Protein 7ROC (pdb70)

B-factor: mean 96.84, std 14.73, range [75.37, 143.16]

Organism: NCBI:txid1351702

Sequence (94 aa):
FGTNGFDIPTIAIALLIVGVIIGLSGLILSIFATATASAISNPSPGTLAYNLTHPLINGMVSFFSFFPTLYVLLGVTGIVLIAAGIISIIMEKF

Foldseek 3Di:
DADDPDDPVVLVVVVVVVVVVVVVVVVVVVVVVVVVVVVDDDDDDPDPVCVVPVVVVVVVVVVVVVVVVVVVVVVVVVVVVVVVRVVVCVVPVD

Radius of gyration: 21.99 Å; Cα contacts (8 Å, |Δi|>4): 16; chains: 1; bounding box: 57×35×46 Å

Solvent-accessible surface area: 7736 Å² total; per-residue (Å²): 190,48,44,145,73,36,42,80,70,75,50,59,100,43,109,125,81,75,42,74,100,64,42,98,33,33,103,106,91,65,110,135,43,98,56,52,76,91,81,102,83,143,72,40,133,57,67,134,40,77,99,113,52,61,86,121,72,75,36,102,98,48,119,91,73,126,61,74,75,100,102,94,106,100,51,73,72,30,122,98,121,68,45,53,8,89,95,45,46,91,141,103,114,203

Structure (mmCIF, N/CA/C/O backbone):
data_7ROC
#
_entry.id   7ROC
#
loop_
_atom_site.group_PDB
_atom_site.id
_atom_site.type_symbol
_atom_site.label_atom_id
_atom_site.label_alt_id
_atom_site.label_comp_id
_atom_site.label_asym_id
_atom_site.label_entity_id
_atom_site.label_seq_id
_atom_site.pdbx_PDB_ins_code
_atom_site.Cartn_x
_atom_site.Cartn_y
_atom_site.Cartn_z
_atom_site.occupancy
_atom_site.B_iso_or_equiv
_atom_site.auth_seq_id
_atom_site.auth_comp_id
_atom_site.auth_asym_id
_atom_site.auth_atom_id
_atom_site.pdbx_PDB_model_num
ATOM 1 N N . PHE A 1 62 ? -14.440 112.853 -2.160 1.00 116.85 3 PHE A N 1
ATOM 2 C CA . PHE A 1 62 ? -14.496 113.923 -3.149 1.00 116.85 3 PHE A CA 1
ATOM 3 C C . PHE A 1 62 ? -13.207 113.962 -3.965 1.00 116.85 3 PHE A C 1
ATOM 4 O O . PHE A 1 62 ? -12.331 114.795 -3.731 1.00 116.85 3 PHE A O 1
ATOM 12 N N . GLY A 1 63 ? -13.106 113.050 -4.922 1.00 128.60 4 GLY A N 1
ATOM 13 C CA . GLY A 1 63 ? -11.910 112.948 -5.734 1.00 128.60 4 GLY A CA 1
ATOM 14 C C . GLY A 1 63 ? -12.026 111.778 -6.682 1.00 128.60 4 GLY A C 1
ATOM 15 O O . GLY A 1 63 ? -13.104 111.203 -6.843 1.00 128.60 4 GLY A O 1
ATOM 16 N N . THR A 1 64 ? -10.907 111.422 -7.316 1.00 137.48 5 THR A N 1
ATOM 17 C CA . THR A 1 64 ? -10.903 110.324 -8.274 1.00 137.48 5 THR A CA 1
ATOM 18 C C . THR A 1 64 ? -10.069 109.130 -7.818 1.00 137.48 5 THR A C 1
ATOM 19 O O . THR A 1 64 ? -10.606 108.025 -7.705 1.00 137.48 5 THR A O 1
ATOM 23 N N . ASN A 1 65 ? -8.774 109.304 -7.544 1.00 143.16 6 ASN A N 1
ATOM 24 C CA . ASN A 1 65 ? -7.945 108.204 -7.059 1.00 143.16 6 ASN A CA 1
ATOM 25 C C . ASN A 1 65 ? -7.291 108.516 -5.721 1.00 143.16 6 ASN A C 1
ATOM 26 O O . ASN A 1 65 ? -7.466 107.757 -4.762 1.00 143.16 6 ASN A O 1
ATOM 31 N N . GLY A 1 66 ? -6.542 109.611 -5.627 1.00 129.48 7 GLY A N 1
ATOM 32 C CA . GLY A 1 66 ? -5.847 109.954 -4.403 1.00 129.48 7 GLY A CA 1
ATOM 33 C C . GLY A 1 66 ? -5.916 111.432 -4.087 1.00 129.48 7 GLY A C 1
ATOM 34 O O . GLY A 1 66 ? -5.433 111.876 -3.042 1.00 129.48 7 GLY A O 1
ATOM 35 N N . PHE A 1 67 ? -6.512 112.204 -4.990 1.00 116.50 8 PHE A N 1
ATOM 36 C CA . PHE A 1 67 ? -6.671 113.638 -4.799 1.00 116.50 8 PHE A CA 1
ATOM 37 C C . PHE A 1 67 ? -7.957 113.891 -4.022 1.00 116.50 8 PHE A C 1
ATOM 38 O O . PHE A 1 67 ? -9.056 113.685 -4.547 1.00 116.50 8 PHE A O 1
ATOM 46 N N . ASP A 1 68 ? -7.817 114.337 -2.776 1.00 115.18 9 ASP A N 1
ATOM 47 C CA . ASP A 1 68 ? -8.953 114.580 -1.893 1.00 115.18 9 ASP A CA 1
ATOM 48 C C . ASP A 1 68 ? -8.829 115.990 -1.333 1.00 115.18 9 ASP A C 1
ATOM 49 O O . ASP A 1 68 ? -7.872 116.293 -0.614 1.00 115.18 9 ASP A O 1
ATOM 54 N N . ILE A 1 69 ? -9.799 116.844 -1.666 1.00 105.31 10 ILE A N 1
ATOM 55 C CA . ILE A 1 69 ? -9.744 118.241 -1.228 1.00 105.31 10 ILE A CA 1
ATOM 56 C C . ILE A 1 69 ? -9.720 118.372 0.292 1.00 105.31 10 ILE A C 1
ATOM 57 O O . ILE A 1 69 ? -8.915 119.166 0.807 1.00 105.31 10 ILE A O 1
ATOM 62 N N . PRO A 1 70 ? -10.561 117.664 1.062 1.00 104.04 11 PRO A N 1
ATOM 63 C CA . PRO A 1 70 ? -10.398 117.724 2.526 1.00 104.04 11 PRO A CA 1
ATOM 64 C C . PRO A 1 70 ? -9.019 117.288 2.991 1.00 104.04 11 PRO A C 1
ATOM 65 O O . PRO A 1 70 ? -8.459 117.890 3.917 1.00 104.04 11 PRO A O 1
ATOM 69 N N . THR A 1 71 ? -8.449 116.259 2.359 1.00 106.75 12 THR A N 1
ATOM 70 C CA . THR A 1 71 ? -7.101 115.830 2.714 1.00 106.75 12 THR A CA 1
ATOM 71 C C . THR A 1 71 ? -6.080 116.918 2.406 1.00 106.75 12 THR A C 1
ATOM 72 O O . THR A 1 71 ? -5.148 117.141 3.187 1.00 106.75 12 THR A O 1
ATOM 76 N N . ILE A 1 72 ? -6.242 117.608 1.275 1.00 105.31 13 ILE A N 1
ATOM 77 C CA . ILE A 1 72 ? -5.339 118.704 0.935 1.00 105.31 13 ILE A CA 1
ATOM 78 C C . ILE A 1 72 ? -5.444 119.819 1.968 1.00 105.31 13 ILE A C 1
ATOM 79 O O . ILE A 1 72 ? -4.431 120.387 2.396 1.00 105.31 13 ILE A O 1
ATOM 84 N N . ALA A 1 73 ? -6.669 120.155 2.380 1.00 100.20 14 ALA A N 1
ATOM 85 C CA . ALA A 1 73 ? -6.848 121.200 3.383 1.00 100.20 14 ALA A CA 1
ATOM 86 C C . ALA A 1 73 ? -6.203 120.810 4.708 1.00 100.20 14 ALA A C 1
ATOM 87 O O . ALA A 1 73 ? -5.549 121.636 5.358 1.00 100.20 14 ALA A O 1
ATOM 89 N N . ILE A 1 74 ? -6.371 119.552 5.121 1.00 102.26 15 ILE A N 1
ATOM 90 C CA . ILE A 1 74 ? -5.746 119.086 6.357 1.00 102.26 15 ILE A CA 1
ATOM 91 C C . ILE A 1 74 ? -4.227 119.136 6.241 1.00 102.26 15 ILE A C 1
ATOM 92 O O . ILE A 1 74 ? -3.527 119.502 7.194 1.00 102.26 15 ILE A O 1
ATOM 97 N N . ALA A 1 75 ? -3.693 118.765 5.075 1.00 101.54 16 ALA A N 1
ATOM 98 C CA . ALA A 1 75 ? -2.249 118.809 4.869 1.00 101.54 16 ALA A CA 1
ATOM 99 C C . ALA A 1 75 ? -1.725 120.236 4.966 1.00 101.54 16 ALA A C 1
ATOM 100 O O . ALA A 1 75 ? -0.672 120.483 5.564 1.00 101.54 16 ALA A O 1
ATOM 102 N N . LEU A 1 76 ? -2.445 121.190 4.372 1.00 101.34 17 LEU A N 1
ATOM 103 C CA . LEU A 1 76 ? -2.051 122.591 4.492 1.00 101.34 17 LEU A CA 1
ATOM 104 C C . LEU A 1 76 ? -2.104 123.057 5.941 1.00 101.34 17 LEU A C 1
ATOM 105 O O . LEU A 1 76 ? -1.217 123.790 6.397 1.00 101.34 17 LEU A O 1
ATOM 110 N N . LEU A 1 77 ? -3.138 122.645 6.679 1.00 96.94 18 LEU A N 1
ATOM 111 C CA . LEU A 1 77 ? -3.214 122.963 8.104 1.00 96.94 18 LEU A CA 1
ATOM 112 C C . LEU A 1 77 ? -1.980 122.458 8.842 1.00 96.94 18 LEU A C 1
ATOM 113 O O . LEU A 1 77 ? -1.3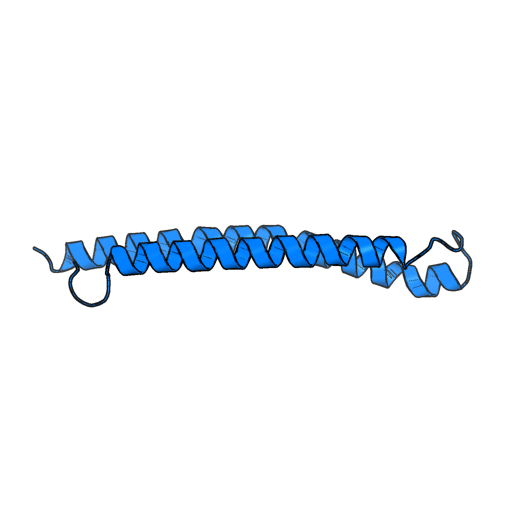54 123.194 9.618 1.00 96.94 18 LEU A O 1
ATOM 118 N N . ILE A 1 78 ? -1.625 121.192 8.613 1.00 94.90 19 ILE A N 1
ATOM 119 C CA . ILE A 1 78 ? -0.499 120.585 9.317 1.00 94.90 19 ILE A CA 1
ATOM 120 C C . ILE A 1 78 ? 0.801 121.292 8.956 1.00 94.90 19 ILE A C 1
ATOM 121 O O . ILE A 1 78 ? 1.630 121.581 9.827 1.00 94.90 19 ILE A O 1
ATOM 126 N N . VAL A 1 79 ? 1.001 121.582 7.669 1.00 96.38 20 VAL A N 1
ATOM 127 C CA . VAL A 1 79 ? 2.225 122.254 7.245 1.00 96.38 20 VAL A CA 1
ATOM 128 C C . VAL A 1 79 ? 2.323 123.635 7.879 1.00 96.38 20 VAL A C 1
ATOM 129 O O . VAL A 1 79 ? 3.382 124.027 8.392 1.00 96.38 20 VAL A O 1
ATOM 133 N N . GLY A 1 80 ? 1.221 124.389 7.870 1.00 93.01 21 GLY A N 1
ATOM 134 C CA . GLY A 1 80 ? 1.241 125.713 8.466 1.00 93.01 21 GLY A CA 1
ATOM 135 C C . GLY A 1 80 ? 1.545 125.684 9.951 1.00 93.01 21 GLY A C 1
ATOM 136 O O . GLY A 1 80 ? 2.361 126.470 10.442 1.00 93.01 21 GLY A O 1
ATOM 137 N N . VAL A 1 81 ? 0.908 124.769 10.686 1.00 93.70 22 VAL A N 1
ATOM 138 C CA . VAL A 1 81 ? 1.134 124.728 12.128 1.00 93.70 22 VAL A CA 1
ATOM 139 C C . VAL A 1 81 ? 2.556 124.267 12.437 1.00 93.70 22 VAL A C 1
ATOM 140 O O . VAL A 1 81 ? 3.190 124.770 13.373 1.00 93.70 22 VAL A O 1
ATOM 144 N N . ILE A 1 82 ? 3.092 123.326 11.652 1.00 91.83 23 ILE A N 1
ATOM 145 C CA . ILE A 1 82 ? 4.462 122.872 11.880 1.00 91.83 23 ILE A CA 1
ATOM 146 C C . ILE A 1 82 ? 5.451 124.001 11.626 1.00 91.83 23 ILE A C 1
ATOM 147 O O . ILE A 1 82 ? 6.406 124.191 12.390 1.00 91.83 23 ILE A O 1
ATOM 152 N N . ILE A 1 83 ? 5.245 124.767 10.552 1.00 92.00 24 ILE A N 1
ATOM 153 C CA . ILE A 1 83 ? 6.137 125.890 10.274 1.00 92.00 24 ILE A CA 1
ATOM 154 C C . ILE A 1 83 ? 6.028 126.944 11.369 1.00 92.00 24 ILE A C 1
ATOM 155 O O . ILE A 1 83 ? 7.029 127.558 11.763 1.00 92.00 24 ILE A O 1
ATOM 160 N N . GLY A 1 84 ? 4.815 127.174 11.878 1.00 93.31 25 GLY A N 1
ATOM 161 C CA . GLY A 1 84 ? 4.661 128.106 12.984 1.00 93.31 25 GLY A CA 1
ATOM 162 C C . GLY A 1 84 ? 5.428 127.671 14.218 1.00 93.31 25 GLY A C 1
ATOM 163 O O . GLY A 1 84 ? 6.130 128.471 14.845 1.00 93.31 25 GLY A O 1
ATOM 164 N N . LEU A 1 85 ? 5.313 126.388 14.578 1.00 99.64 26 LEU A N 1
ATOM 165 C CA . LEU A 1 85 ? 6.067 125.873 15.718 1.00 99.64 26 LEU A CA 1
ATOM 166 C C . LEU A 1 85 ? 7.568 125.997 15.489 1.00 99.64 26 LEU A C 1
ATOM 167 O O . LEU A 1 85 ? 8.311 126.361 16.408 1.00 99.64 26 LEU A O 1
ATOM 172 N N . SER A 1 86 ? 8.032 125.684 14.277 1.00 98.03 27 SER A N 1
ATOM 173 C CA . SER A 1 86 ? 9.459 125.777 13.985 1.00 98.03 27 SER A CA 1
ATOM 174 C C . SER A 1 86 ? 9.961 127.204 14.148 1.00 98.03 27 SER A C 1
ATOM 175 O O . SER A 1 86 ? 10.985 127.441 14.802 1.00 98.03 27 SER A O 1
ATOM 178 N N . GLY A 1 87 ? 9.251 128.167 13.558 1.00 96.39 28 GLY A N 1
ATOM 179 C CA . GLY A 1 87 ? 9.645 129.556 13.710 1.00 96.39 28 GLY A CA 1
ATOM 180 C C . GLY A 1 87 ? 9.653 129.995 15.160 1.00 96.39 28 GLY A C 1
ATOM 181 O O . GLY A 1 87 ? 10.596 130.645 15.616 1.00 96.39 28 GLY A O 1
ATOM 182 N N . LEU A 1 88 ? 8.614 129.620 15.911 1.00 97.65 29 LEU A N 1
ATOM 183 C CA . LEU A 1 88 ? 8.532 130.006 17.316 1.00 97.65 29 LEU A CA 1
ATOM 184 C C . LEU A 1 88 ? 9.707 129.451 18.112 1.00 97.65 29 LEU A C 1
ATOM 185 O O . LEU A 1 88 ? 10.363 130.180 18.866 1.00 97.65 29 LEU A O 1
ATOM 190 N N . ILE A 1 89 ? 9.998 128.159 17.944 1.00 92.86 30 ILE A N 1
ATOM 191 C CA . ILE A 1 89 ? 11.053 127.522 18.727 1.00 92.86 30 ILE A CA 1
ATOM 192 C C . ILE A 1 89 ? 12.415 128.103 18.368 1.00 92.86 30 ILE A C 1
ATOM 193 O O . ILE A 1 89 ? 13.224 128.415 19.251 1.00 92.86 30 ILE A O 1
ATOM 198 N N . LEU A 1 90 ? 12.693 128.255 17.069 1.00 92.98 31 LEU A N 1
ATOM 199 C CA . LEU A 1 90 ? 13.984 128.803 16.662 1.00 92.98 31 LEU A CA 1
ATOM 200 C C . LEU A 1 90 ? 14.156 130.236 17.148 1.00 92.98 31 LEU A C 1
ATOM 201 O O . LEU A 1 90 ? 15.235 130.612 17.621 1.00 92.98 31 LEU A O 1
ATOM 206 N N . SER A 1 91 ? 13.102 131.050 17.048 1.00 93.52 32 SER A N 1
ATOM 207 C CA . SER A 1 91 ? 13.189 132.432 17.502 1.00 93.52 32 SER A CA 1
ATOM 208 C C . SER A 1 91 ? 13.404 132.513 19.008 1.00 93.52 32 SER A C 1
ATOM 209 O O . SER A 1 91 ? 14.180 133.349 19.486 1.00 93.52 32 SER A O 1
ATOM 212 N N . ILE A 1 92 ? 12.720 131.660 19.775 1.00 96.23 33 ILE A N 1
ATOM 213 C CA . ILE A 1 92 ? 12.922 131.652 21.222 1.00 96.23 33 ILE A CA 1
ATOM 214 C C . ILE A 1 92 ? 14.348 131.240 21.562 1.00 96.23 33 ILE A C 1
ATOM 215 O O . ILE A 1 92 ? 15.002 131.856 22.413 1.00 96.23 33 ILE A O 1
ATOM 220 N N . PHE A 1 93 ? 14.856 130.198 20.900 1.00 98.91 34 PHE A N 1
ATOM 221 C CA . PHE A 1 93 ? 16.180 129.681 21.230 1.00 98.91 34 PHE A CA 1
ATOM 222 C C . PHE A 1 93 ? 17.280 130.663 20.835 1.00 98.91 34 PHE A C 1
ATOM 223 O O . PHE A 1 93 ? 18.2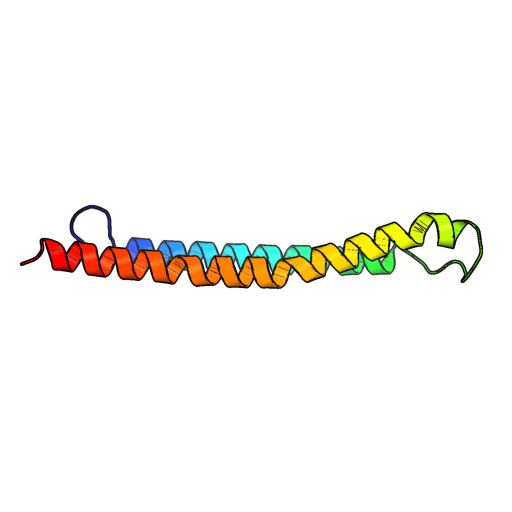89 130.785 21.544 1.00 98.91 34 PHE A O 1
ATOM 231 N N . ALA A 1 94 ? 17.095 131.382 19.724 1.00 101.43 35 ALA A N 1
ATOM 232 C CA . ALA A 1 94 ? 18.116 132.317 19.265 1.00 101.43 35 ALA A CA 1
ATOM 233 C C . ALA A 1 94 ? 18.341 133.447 20.259 1.00 101.43 35 ALA A C 1
ATOM 234 O O . ALA A 1 94 ? 19.465 133.944 20.382 1.00 101.43 35 ALA A O 1
ATOM 236 N N . THR A 1 95 ? 17.293 133.876 20.966 1.00 104.56 36 THR A N 1
ATOM 237 C CA . THR A 1 95 ? 17.471 134.894 21.997 1.00 104.56 36 THR A CA 1
ATOM 238 C C .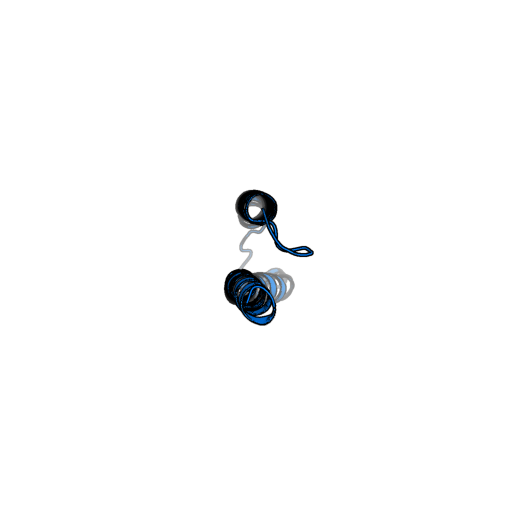 THR A 1 95 ? 18.370 134.388 23.119 1.00 104.56 36 THR A C 1
ATOM 239 O O . THR A 1 95 ? 19.233 135.123 23.615 1.00 104.56 36 THR A O 1
ATOM 243 N N . ALA A 1 96 ? 18.180 133.132 23.535 1.00 107.70 37 ALA A N 1
ATOM 244 C CA . ALA A 1 96 ? 19.056 132.548 24.545 1.00 107.70 37 ALA A CA 1
ATOM 245 C C . ALA A 1 96 ? 20.492 132.466 24.045 1.00 107.70 37 ALA A C 1
ATOM 246 O O . ALA A 1 96 ? 21.436 132.748 24.796 1.00 107.70 37 ALA A O 1
ATOM 248 N N . THR A 1 97 ? 20.679 132.083 22.777 1.00 109.94 38 THR A N 1
ATOM 249 C CA . THR A 1 97 ? 22.030 132.092 22.214 1.00 109.94 38 THR A CA 1
ATOM 250 C C . THR A 1 97 ? 22.639 133.487 22.264 1.00 109.94 38 THR A C 1
ATOM 251 O O . THR A 1 97 ? 23.780 133.658 22.705 1.00 109.94 38 THR A O 1
ATOM 255 N N . ALA A 1 98 ? 21.885 134.500 21.835 1.00 110.80 39 ALA A N 1
ATOM 256 C CA . ALA A 1 98 ? 22.413 135.860 21.822 1.00 110.80 39 ALA A CA 1
ATOM 257 C C . ALA A 1 98 ? 22.783 136.321 23.225 1.00 110.80 39 ALA A C 1
ATOM 258 O O . ALA A 1 98 ? 23.810 136.980 23.421 1.00 110.80 39 ALA A O 1
ATOM 260 N N . SER A 1 99 ? 21.952 135.988 24.215 1.00 113.76 40 SER A N 1
ATOM 261 C CA . SER A 1 99 ? 22.257 136.352 25.594 1.00 113.76 40 SER A CA 1
ATOM 262 C C . SER A 1 99 ? 23.513 135.647 26.096 1.00 113.76 40 SER A C 1
ATOM 263 O O . SER A 1 99 ? 24.332 136.254 26.796 1.00 113.76 40 SER A O 1
ATOM 266 N N . ALA A 1 100 ? 23.680 134.367 25.758 1.00 114.32 41 ALA A N 1
ATOM 267 C CA . ALA A 1 100 ? 24.775 133.584 26.326 1.00 114.32 41 ALA A CA 1
ATOM 268 C C . ALA A 1 100 ? 26.136 134.083 25.846 1.00 114.32 41 ALA A C 1
ATOM 269 O O . ALA A 1 100 ? 27.037 134.337 26.654 1.00 114.32 41 ALA A O 1
ATOM 271 N N . ILE A 1 101 ? 26.305 134.232 24.532 1.00 115.65 42 ILE A N 1
ATOM 272 C CA . ILE A 1 101 ? 27.591 134.658 23.990 1.00 115.65 42 ILE A CA 1
ATOM 273 C C . ILE A 1 101 ? 27.792 136.146 24.239 1.00 115.65 42 ILE A C 1
ATOM 274 O O . ILE A 1 101 ? 26.888 136.961 24.013 1.00 115.65 42 ILE A O 1
ATOM 279 N N . SER A 1 102 ? 28.983 136.504 24.709 1.00 123.39 43 SER A N 1
ATOM 280 C CA . SER A 1 102 ? 29.384 137.883 24.941 1.00 123.39 43 SER A CA 1
ATOM 281 C C . SER A 1 102 ? 30.378 138.317 23.868 1.00 123.39 43 SER A C 1
ATOM 282 O O . SER A 1 102 ? 30.734 137.553 22.966 1.00 123.39 43 SER A O 1
ATOM 285 N N . ASN A 1 103 ? 30.830 139.567 23.974 1.00 125.97 44 ASN A N 1
ATOM 286 C CA . ASN A 1 103 ? 31.803 140.143 23.049 1.00 125.97 44 ASN A CA 1
ATOM 287 C C . ASN A 1 103 ? 33.090 140.425 23.814 1.00 125.97 44 ASN A C 1
ATOM 288 O O . ASN A 1 103 ? 33.203 141.460 24.488 1.00 125.97 44 ASN A O 1
ATOM 293 N N . PRO A 1 104 ? 34.086 139.535 23.752 1.00 117.91 45 PRO A N 1
ATOM 294 C CA . PRO A 1 104 ? 35.287 139.710 24.581 1.00 117.91 45 PRO A CA 1
ATOM 295 C C . PRO A 1 104 ? 36.093 140.953 24.239 1.00 117.91 45 PRO A C 1
ATOM 296 O O . PRO A 1 104 ? 36.272 141.831 25.090 1.00 117.91 45 PRO A O 1
ATOM 300 N N . SER A 1 105 ? 36.558 141.046 22.992 1.00 114.12 46 SER A N 1
ATOM 301 C CA . SER A 1 105 ? 37.403 142.149 22.541 1.00 114.12 46 SER A CA 1
ATOM 302 C C . SER A 1 105 ? 37.688 142.014 21.049 1.00 114.12 46 SER A C 1
ATOM 303 O O . SER A 1 105 ? 37.668 140.898 20.514 1.00 114.12 46 SER A O 1
ATOM 306 N N . PRO A 1 106 ? 37.950 143.115 20.346 1.00 117.88 47 PRO A N 1
ATOM 307 C CA . PRO A 1 106 ? 38.317 143.033 18.911 1.00 117.88 47 PRO A CA 1
ATOM 308 C C . PRO A 1 106 ? 39.812 142.817 18.664 1.00 117.88 47 PRO A C 1
ATOM 309 O O . PRO A 1 106 ? 40.561 143.715 18.271 1.00 117.88 47 PRO A O 1
ATOM 313 N N . GLY A 1 107 ? 40.274 141.591 18.898 1.00 111.05 48 GLY A N 1
ATOM 314 C CA . GLY A 1 107 ? 41.658 141.266 18.604 1.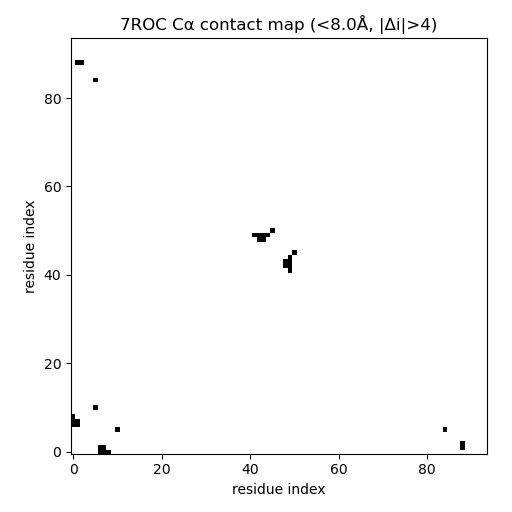00 111.05 48 GLY A CA 1
ATOM 315 C C . GLY A 1 107 ? 42.348 140.348 19.594 1.00 111.05 48 GLY A C 1
ATOM 316 O O . GLY A 1 107 ? 43.511 139.988 19.395 1.00 111.05 48 GLY A O 1
ATOM 317 N N . THR A 1 108 ? 41.653 139.958 20.658 1.00 103.87 49 THR A N 1
ATOM 318 C CA . THR A 1 108 ? 42.228 139.047 21.634 1.00 103.87 49 THR A CA 1
ATOM 319 C C . THR A 1 108 ? 42.021 137.600 21.190 1.00 103.87 49 THR A C 1
ATOM 320 O O . THR A 1 108 ? 41.480 137.320 20.117 1.00 103.87 49 THR A O 1
ATOM 324 N N . LEU A 1 109 ? 42.470 136.664 22.030 1.00 99.12 50 LEU A N 1
ATOM 325 C CA . LEU A 1 109 ? 42.413 135.252 21.666 1.00 99.12 50 LEU A CA 1
ATOM 326 C C . LEU A 1 109 ? 40.973 134.778 21.500 1.00 99.12 50 LEU A C 1
ATOM 327 O O . LEU A 1 109 ? 40.651 134.074 20.536 1.00 99.12 50 LEU A O 1
ATOM 332 N N . ALA A 1 110 ? 40.089 135.177 22.418 1.00 93.24 51 ALA A N 1
ATOM 333 C CA . ALA A 1 110 ? 38.715 134.684 22.393 1.00 93.24 51 ALA A CA 1
ATOM 334 C C . ALA A 1 110 ? 37.995 135.097 21.116 1.00 93.24 51 ALA A C 1
ATOM 335 O O . ALA A 1 110 ? 37.164 134.345 20.592 1.00 93.24 51 ALA A O 1
ATOM 337 N N . TYR A 1 111 ? 38.286 136.296 20.606 1.00 94.35 52 TYR A N 1
ATOM 338 C CA . TYR A 1 111 ? 37.669 136.731 19.358 1.00 94.35 52 TYR A CA 1
ATOM 339 C C . TYR A 1 111 ? 38.058 135.813 18.206 1.00 94.35 52 TYR A C 1
ATOM 340 O O . TYR A 1 111 ? 37.201 135.388 17.421 1.00 94.35 52 TYR A O 1
ATOM 349 N N . ASN A 1 112 ? 39.349 135.488 18.096 1.00 87.34 53 ASN A N 1
ATOM 350 C CA . ASN A 1 112 ? 39.798 134.559 17.065 1.00 87.34 53 ASN A CA 1
ATOM 351 C C . ASN A 1 112 ? 39.172 133.185 17.260 1.00 87.34 53 ASN A C 1
ATOM 352 O O . ASN A 1 112 ? 38.865 132.488 16.286 1.00 87.34 53 ASN A O 1
ATOM 357 N N . LEU A 1 113 ? 38.976 132.782 18.514 1.00 88.68 54 LEU A N 1
ATOM 358 C CA . LEU A 1 113 ? 38.386 131.486 18.818 1.00 88.68 54 LEU A CA 1
ATOM 359 C C . LEU A 1 113 ? 36.901 131.408 18.480 1.00 88.68 54 LEU A C 1
ATOM 360 O O . LEU A 1 113 ? 36.416 130.322 18.145 1.00 88.68 54 LEU A O 1
ATOM 365 N N . THR A 1 114 ? 36.171 132.524 18.553 1.00 88.03 55 THR A N 1
ATOM 366 C CA . THR A 1 114 ? 34.714 132.481 18.482 1.00 88.03 55 THR A CA 1
ATOM 367 C C . THR A 1 114 ? 34.099 133.084 17.225 1.00 88.03 55 THR A C 1
ATOM 368 O O . THR A 1 114 ? 32.983 132.700 16.870 1.00 88.03 55 THR A O 1
ATOM 372 N N . HIS A 1 115 ? 34.772 134.017 16.545 1.00 87.30 56 HIS A N 1
ATOM 373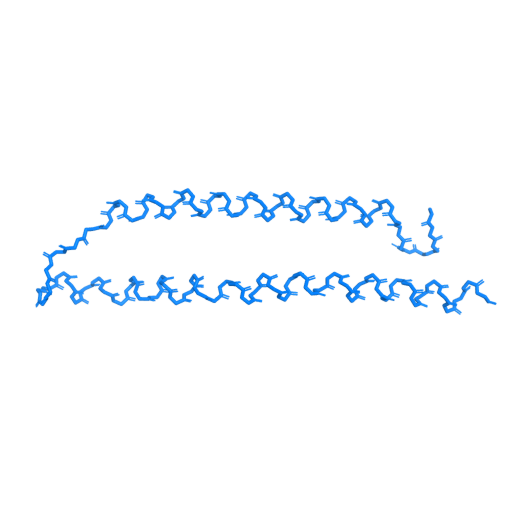 C CA . HIS A 1 115 ? 34.121 134.758 15.463 1.00 87.30 56 HIS A CA 1
ATOM 374 C C . HIS A 1 115 ? 33.619 133.881 14.315 1.00 87.30 56 HIS A C 1
ATOM 375 O O . HIS A 1 115 ? 32.466 134.071 13.882 1.00 87.30 56 HIS A O 1
ATOM 382 N N . PRO A 1 116 ? 34.400 132.942 13.765 1.00 81.47 57 PRO A N 1
ATOM 383 C CA . PRO A 1 116 ? 33.882 132.153 12.634 1.00 81.47 57 PRO A CA 1
ATOM 384 C C . PRO A 1 116 ? 32.638 131.349 12.967 1.00 81.47 57 PRO A C 1
ATOM 385 O O . PRO A 1 116 ? 31.815 131.099 12.077 1.00 81.47 57 PRO A O 1
ATOM 389 N N . LEU A 1 117 ? 32.473 130.935 14.224 1.00 85.95 58 LEU A N 1
ATOM 390 C CA . LEU A 1 117 ? 31.277 130.192 14.607 1.00 85.95 58 LEU A CA 1
ATOM 391 C C . LEU A 1 117 ? 30.023 131.039 14.421 1.00 85.95 58 LEU A C 1
ATOM 392 O O . LEU A 1 117 ? 29.034 130.589 13.827 1.00 85.95 58 LEU A O 1
ATOM 397 N N . ILE A 1 118 ? 30.050 132.282 14.910 1.00 88.97 59 ILE A N 1
ATOM 398 C CA . ILE A 1 118 ? 28.896 133.157 14.736 1.00 88.97 59 ILE A CA 1
ATOM 399 C C . ILE A 1 118 ? 28.733 133.540 13.269 1.00 88.97 59 ILE A C 1
ATOM 400 O O . ILE A 1 118 ? 27.606 133.760 12.800 1.00 88.97 59 ILE A O 1
ATOM 405 N N . ASN A 1 119 ? 29.836 133.609 12.514 1.00 87.01 60 ASN A N 1
ATOM 406 C CA . ASN A 1 119 ? 29.714 133.827 11.074 1.00 87.01 60 ASN A CA 1
ATOM 407 C C . ASN A 1 119 ? 28.937 132.694 10.409 1.00 87.01 60 ASN A C 1
ATOM 408 O O . ASN A 1 119 ? 28.071 132.935 9.556 1.00 87.01 60 ASN A O 1
ATOM 413 N N . GLY A 1 120 ? 29.234 131.450 10.790 1.00 85.67 61 GLY A N 1
ATOM 414 C CA . GLY A 1 120 ? 28.484 130.321 10.260 1.00 85.67 61 GLY A CA 1
ATOM 415 C C . GLY A 1 120 ? 27.029 130.331 10.693 1.00 85.67 61 GLY A C 1
ATOM 416 O O . GLY A 1 120 ? 26.135 129.984 9.913 1.00 85.67 61 GLY A O 1
ATOM 417 N N . MET A 1 121 ? 26.777 130.715 11.949 1.00 86.88 62 MET A N 1
ATOM 418 C CA . MET A 1 121 ? 25.405 130.916 12.411 1.00 86.88 62 MET A CA 1
ATOM 419 C C . MET A 1 121 ? 24.651 131.856 11.482 1.00 86.88 62 MET A C 1
ATOM 420 O O . MET A 1 121 ? 23.561 131.525 10.988 1.00 86.88 62 MET A O 1
ATOM 425 N N . VAL A 1 122 ? 25.234 133.029 11.225 1.00 78.00 63 VAL A N 1
ATOM 426 C CA . VAL A 1 122 ? 24.582 134.035 10.394 1.00 78.00 63 VAL A CA 1
ATOM 427 C C . VAL A 1 122 ? 24.356 133.499 8.988 1.00 78.00 63 VAL A C 1
ATOM 428 O O . VAL A 1 122 ? 23.274 133.665 8.412 1.00 78.00 63 VAL A O 1
ATOM 432 N N . SER A 1 123 ? 25.362 132.829 8.421 1.00 78.03 64 SER A N 1
ATOM 433 C CA . SER A 1 123 ? 25.230 132.324 7.057 1.00 78.03 64 SER A CA 1
ATOM 434 C C . SER A 1 123 ? 24.096 131.309 6.941 1.00 78.03 64 SER A C 1
ATOM 435 O O . SER A 1 123 ? 23.222 131.445 6.077 1.00 78.03 64 SER A O 1
ATOM 438 N N . PHE A 1 124 ? 24.077 130.300 7.815 1.00 76.11 65 PHE A N 1
ATOM 439 C CA . PHE A 1 124 ? 23.055 129.257 7.724 1.00 76.11 65 PHE A CA 1
ATOM 440 C C . PHE A 1 124 ? 21.659 129.838 7.942 1.00 76.11 65 PHE A C 1
ATOM 441 O O . PHE A 1 124 ? 20.696 129.493 7.225 1.00 76.11 65 PHE A O 1
ATOM 449 N N . PHE A 1 125 ? 21.531 130.739 8.920 1.00 82.01 66 PHE A N 1
ATOM 450 C CA . PHE A 1 125 ? 20.241 131.367 9.155 1.00 82.01 66 PHE A CA 1
ATOM 451 C C . PHE A 1 125 ? 19.833 132.247 7.981 1.00 82.01 66 PHE A C 1
ATOM 452 O O . PHE A 1 125 ? 18.637 132.457 7.756 1.00 82.01 66 PHE A O 1
ATOM 460 N N . SER A 1 126 ? 20.804 132.742 7.207 1.00 80.53 67 SER A N 1
ATOM 461 C CA . SER A 1 126 ? 20.480 133.444 5.969 1.00 80.53 67 SER A CA 1
ATOM 462 C C . SER A 1 126 ? 20.080 132.479 4.858 1.00 80.53 67 SER A C 1
ATOM 463 O O . SER A 1 126 ? 19.381 132.875 3.919 1.00 80.53 67 SER A O 1
ATOM 466 N N . PHE A 1 127 ? 20.552 131.230 4.913 1.00 82.04 68 PHE A N 1
ATOM 467 C CA . PHE A 1 127 ? 20.132 130.271 3.889 1.00 82.04 68 PHE A CA 1
ATOM 468 C C . PHE A 1 127 ? 18.709 129.761 4.102 1.00 82.04 68 PHE A C 1
ATOM 469 O O . PHE A 1 127 ? 18.067 129.351 3.130 1.00 82.04 68 PHE A O 1
ATOM 477 N N . PHE A 1 128 ? 18.202 129.743 5.341 1.00 79.10 69 PHE A N 1
ATOM 478 C CA . PHE A 1 128 ? 16.803 129.319 5.519 1.00 79.10 69 PHE A CA 1
ATOM 479 C C . PHE A 1 128 ? 15.768 129.991 4.611 1.00 79.10 69 PHE A C 1
ATOM 480 O O . PHE A 1 128 ? 14.908 129.270 4.075 1.00 79.10 69 PHE A O 1
ATOM 488 N N . PRO A 1 129 ? 15.753 131.320 4.416 1.00 76.36 70 PRO A N 1
ATOM 489 C CA . PRO A 1 129 ? 14.627 131.928 3.672 1.00 76.36 70 PRO A CA 1
ATOM 490 C C . PRO A 1 129 ? 14.352 131.323 2.302 1.00 76.36 70 PRO A C 1
ATOM 491 O O . PRO A 1 129 ? 13.182 131.102 1.957 1.00 76.36 70 PRO A O 1
ATOM 495 N N . THR A 1 130 ? 15.386 131.027 1.512 1.00 78.07 71 THR A N 1
ATOM 496 C CA . THR A 1 130 ? 15.132 130.410 0.214 1.00 78.07 71 THR A CA 1
ATOM 497 C C . THR A 1 130 ? 14.608 128.988 0.369 1.00 78.07 71 THR A C 1
ATOM 498 O O . THR A 1 130 ? 13.807 128.530 -0.456 1.00 78.07 71 THR A O 1
ATOM 502 N N . LEU A 1 131 ? 15.029 128.284 1.422 1.00 75.37 72 LEU A N 1
ATOM 503 C CA . LEU A 1 131 ? 14.472 126.966 1.699 1.00 75.37 72 LEU A CA 1
ATOM 504 C C . LEU A 1 131 ? 12.972 127.062 1.938 1.00 75.37 72 LEU A C 1
ATOM 505 O O . LEU A 1 131 ? 12.189 126.275 1.391 1.00 75.37 72 LEU A O 1
ATOM 510 N N . TYR A 1 132 ? 12.553 128.044 2.741 1.00 77.98 73 TYR A N 1
ATOM 511 C CA . TYR A 1 132 ? 11.126 128.235 2.988 1.00 77.98 73 TYR A CA 1
ATOM 512 C C . TYR A 1 132 ? 10.385 128.611 1.710 1.00 77.98 73 TYR A C 1
ATOM 513 O O . TYR A 1 132 ? 9.262 128.148 1.476 1.00 77.98 73 TYR A O 1
ATOM 522 N N . VAL A 1 133 ? 10.995 129.455 0.874 1.00 76.87 74 VAL A N 1
ATOM 523 C CA . VAL A 1 133 ? 10.339 129.863 -0.367 1.00 76.87 74 VAL A CA 1
ATOM 524 C C . VAL A 1 133 ? 10.112 128.660 -1.277 1.00 76.87 74 VAL A C 1
ATOM 525 O O . VAL A 1 133 ? 9.018 128.478 -1.827 1.00 76.87 74 VAL A O 1
ATOM 529 N N . LEU A 1 134 ? 11.134 127.817 -1.446 1.00 79.07 75 LEU A N 1
ATOM 530 C CA . LEU A 1 134 ? 10.969 126.619 -2.269 1.00 79.07 75 LEU A CA 1
ATOM 531 C C . LEU A 1 134 ? 9.950 125.661 -1.664 1.00 79.07 75 LEU A C 1
ATOM 532 O O . LEU A 1 134 ? 9.157 125.043 -2.390 1.00 79.07 75 LEU A O 1
ATOM 537 N N . LEU A 1 135 ? 9.953 125.521 -0.335 1.00 79.39 76 LEU A N 1
ATOM 538 C CA . LEU A 1 135 ? 8.973 124.656 0.311 1.00 79.39 76 LEU A CA 1
ATOM 539 C C . LEU A 1 135 ? 7.556 125.143 0.038 1.00 79.39 76 LEU A C 1
ATOM 540 O O . LEU A 1 135 ? 6.644 124.338 -0.184 1.00 79.39 76 LEU A O 1
ATOM 545 N N . GLY A 1 136 ? 7.352 126.462 0.054 1.00 81.20 77 GLY A N 1
ATOM 546 C CA . GLY A 1 136 ? 6.050 127.004 -0.299 1.00 81.20 77 GLY A CA 1
ATOM 547 C C . GLY A 1 136 ? 5.692 126.778 -1.755 1.00 81.20 77 GLY A C 1
ATOM 548 O O . GLY A 1 136 ? 4.543 126.465 -2.080 1.00 81.20 77 GLY A O 1
ATOM 549 N N . VAL A 1 137 ? 6.668 126.938 -2.652 1.00 83.47 78 VAL A N 1
ATOM 550 C CA . VAL A 1 137 ? 6.416 126.729 -4.077 1.00 83.47 78 VAL A CA 1
ATOM 551 C C . VAL A 1 137 ? 6.033 125.281 -4.357 1.00 83.47 78 VAL A C 1
ATOM 552 O O . VAL A 1 137 ? 5.292 124.998 -5.308 1.00 83.47 78 VAL A O 1
ATOM 556 N N . THR A 1 138 ? 6.512 124.346 -3.531 1.00 84.10 79 THR A N 1
ATOM 557 C CA . THR A 1 138 ? 6.278 122.926 -3.796 1.00 84.10 79 THR A CA 1
ATOM 558 C C . THR A 1 138 ? 4.789 122.590 -3.897 1.00 84.10 79 THR A C 1
ATOM 559 O O . THR A 1 138 ? 4.388 121.778 -4.739 1.00 84.10 79 THR A O 1
ATOM 563 N N . GLY A 1 139 ? 3.954 123.201 -3.051 1.00 82.58 80 GLY A N 1
ATOM 564 C CA . GLY A 1 139 ? 2.550 122.816 -2.992 1.00 82.58 80 GLY A CA 1
ATOM 565 C C . GLY A 1 139 ? 1.752 123.144 -4.241 1.00 82.58 80 GLY A C 1
ATOM 566 O O . GLY A 1 139 ? 0.819 122.411 -4.598 1.00 82.58 80 GLY A O 1
ATOM 567 N N . ILE A 1 140 ? 2.079 124.257 -4.902 1.00 78.29 81 ILE A N 1
ATOM 568 C CA . ILE A 1 140 ? 1.354 124.652 -6.107 1.00 78.29 81 ILE A CA 1
ATOM 569 C C . ILE A 1 140 ? 1.513 123.594 -7.189 1.00 78.29 81 ILE A C 1
ATOM 570 O O . ILE A 1 140 ? 0.573 123.304 -7.941 1.00 78.29 81 ILE A O 1
ATOM 575 N N . VAL A 1 141 ? 2.704 122.999 -7.283 1.00 82.25 82 VAL A N 1
ATOM 576 C CA . VAL A 1 141 ? 2.937 121.940 -8.260 1.00 82.25 82 VAL A CA 1
ATOM 577 C C . VAL A 1 141 ? 2.016 120.757 -7.993 1.00 82.25 82 VAL A C 1
ATOM 578 O O . VAL A 1 141 ? 1.409 120.204 -8.918 1.00 82.25 82 VAL A O 1
ATOM 582 N N . LEU A 1 142 ? 1.893 120.354 -6.726 1.00 87.80 83 LEU A N 1
ATOM 583 C CA . LEU A 1 142 ? 1.021 119.234 -6.385 1.00 87.80 83 LEU A CA 1
ATOM 584 C C . LEU A 1 142 ? -0.433 119.544 -6.713 1.00 87.80 83 LEU A C 1
ATOM 585 O O . LEU A 1 142 ? -1.152 118.693 -7.252 1.00 87.80 83 LEU A O 1
ATOM 590 N N . ILE A 1 143 ? -0.887 120.759 -6.394 1.00 85.76 84 ILE A N 1
ATOM 591 C CA . ILE A 1 143 ? -2.282 121.109 -6.661 1.00 85.76 84 ILE A CA 1
ATOM 592 C C . ILE A 1 143 ? -2.557 121.125 -8.162 1.00 85.76 84 ILE A C 1
ATOM 593 O O . ILE A 1 143 ? -3.586 120.611 -8.628 1.00 85.76 84 ILE A O 1
ATOM 598 N N . ALA A 1 144 ? -1.645 121.709 -8.944 1.00 87.55 85 ALA A N 1
ATOM 599 C CA . ALA A 1 144 ? -1.824 121.740 -10.391 1.00 87.55 85 ALA A CA 1
ATOM 600 C C . ALA A 1 144 ? -1.800 120.335 -10.980 1.00 87.55 85 ALA A C 1
ATOM 601 O O . ALA A 1 144 ? -2.568 120.024 -11.899 1.00 87.55 85 ALA A O 1
ATOM 603 N N . ALA A 1 145 ? -0.919 119.473 -10.465 1.00 90.61 86 ALA A N 1
ATOM 604 C CA . ALA A 1 145 ? -0.878 118.093 -10.929 1.00 90.61 86 ALA 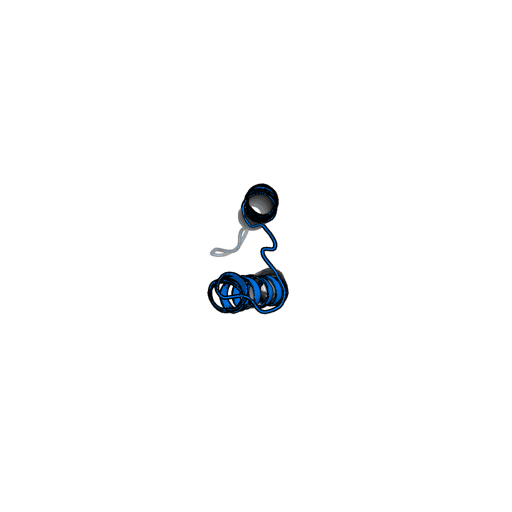A CA 1
ATOM 605 C C . ALA A 1 145 ? -2.182 117.373 -10.623 1.00 90.61 86 ALA A C 1
ATOM 606 O O . ALA A 1 145 ? -2.681 116.602 -11.449 1.00 90.61 86 ALA A O 1
ATOM 608 N N . GLY A 1 146 ? -2.747 117.608 -9.438 1.00 96.51 87 GLY A N 1
ATOM 609 C CA . GLY A 1 146 ? -4.038 117.022 -9.119 1.00 96.51 87 GLY A CA 1
ATOM 610 C C . GLY A 1 146 ? -5.138 117.497 -10.049 1.00 96.51 87 GLY A C 1
ATOM 611 O O . GLY A 1 146 ? -5.970 116.704 -10.501 1.00 96.51 87 GLY A O 1
ATOM 612 N N . ILE A 1 147 ? -5.153 118.797 -10.353 1.00 92.80 88 ILE A N 1
ATOM 613 C CA . ILE A 1 147 ? -6.161 119.337 -11.265 1.00 92.80 88 ILE A CA 1
ATOM 614 C C . ILE A 1 147 ? -6.027 118.698 -12.644 1.00 92.80 88 ILE A C 1
ATOM 615 O O . ILE A 1 147 ? -7.019 118.291 -13.264 1.00 92.80 88 ILE A O 1
ATOM 620 N N . ILE A 1 148 ? -4.792 118.596 -13.140 1.00 97.24 89 ILE A N 1
ATOM 621 C CA . ILE A 1 148 ? -4.563 118.016 -14.461 1.00 97.24 89 ILE A CA 1
ATOM 622 C C . ILE A 1 148 ? -4.955 116.543 -14.476 1.00 97.24 89 ILE A C 1
ATOM 623 O O . ILE A 1 148 ? -5.544 116.052 -15.447 1.00 97.24 89 ILE A O 1
ATOM 628 N N . SER A 1 149 ? -4.635 115.816 -13.403 1.00 100.39 90 SER A N 1
ATOM 629 C CA . SER A 1 149 ? -5.009 114.408 -13.322 1.00 100.39 90 SER A CA 1
ATOM 630 C C . SER A 1 149 ? -6.521 114.241 -13.314 1.00 100.39 90 SER A C 1
ATOM 631 O O . SER A 1 149 ? -7.052 113.310 -13.928 1.00 100.39 90 SER A O 1
ATOM 634 N N . ILE A 1 150 ? -7.234 115.126 -12.615 1.00 100.12 91 ILE A N 1
ATOM 635 C CA . ILE A 1 150 ? -8.694 115.086 -12.649 1.00 100.12 91 ILE A CA 1
ATOM 636 C C . ILE A 1 150 ? -9.192 115.316 -14.071 1.00 100.12 91 ILE A C 1
ATOM 637 O O . ILE A 1 150 ? -10.044 114.577 -14.581 1.00 100.12 91 ILE A O 1
ATOM 642 N N . ILE A 1 151 ? -8.640 116.330 -14.741 1.00 105.13 92 ILE A N 1
ATOM 643 C CA . ILE A 1 151 ? -9.108 116.687 -16.079 1.00 105.13 92 ILE A CA 1
ATOM 644 C C . ILE A 1 151 ? -8.852 115.549 -17.062 1.00 105.13 92 ILE A C 1
ATOM 645 O O . ILE A 1 151 ? -9.653 115.304 -17.973 1.00 105.13 92 ILE A O 1
ATOM 650 N N . MET A 1 152 ? -7.744 114.826 -16.883 1.00 113.32 93 MET A N 1
ATOM 651 C CA . MET A 1 152 ? -7.313 113.857 -17.888 1.00 113.32 93 MET A CA 1
ATOM 652 C C . MET A 1 152 ? -8.350 112.757 -18.104 1.00 113.32 93 MET A C 1
ATOM 653 O O . MET A 1 152 ? -8.673 112.417 -19.247 1.00 113.32 93 MET A O 1
ATOM 658 N N . GLU A 1 153 ? -8.886 112.186 -17.023 1.00 115.91 94 GLU A N 1
ATOM 659 C CA . GLU A 1 153 ? -9.814 111.066 -17.153 1.00 115.91 94 GLU A CA 1
ATOM 660 C C . GLU A 1 153 ? -11.184 111.315 -16.531 1.00 115.91 94 GLU A C 1
ATOM 661 O O . GLU A 1 153 ? -11.971 110.367 -16.416 1.00 115.91 94 GLU A O 1
ATOM 667 N N . LYS A 1 154 ? -11.506 112.546 -16.129 1.00 110.89 95 LYS A N 1
ATOM 668 C CA . LYS A 1 154 ? -12.898 112.830 -15.788 1.00 110.89 95 LYS A CA 1
ATOM 669 C C . LYS A 1 154 ? -13.769 112.907 -17.037 1.00 110.89 95 LYS A C 1
ATOM 670 O O . LYS A 1 154 ? -14.966 112.602 -16.983 1.00 110.89 95 LYS A O 1
ATOM 676 N N . PHE A 1 155 ? -13.191 113.307 -18.165 1.00 99.88 96 PHE A N 1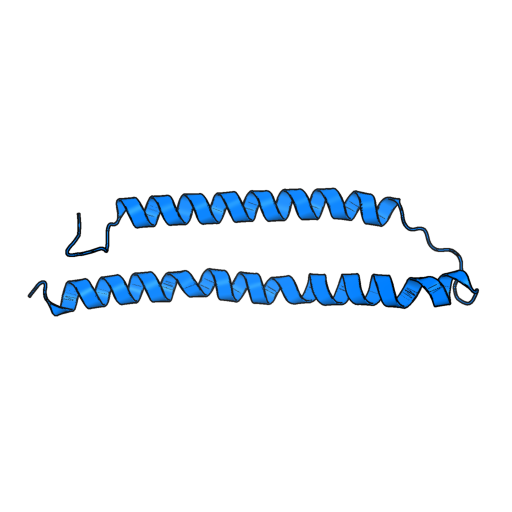
ATOM 677 C CA . PHE A 1 155 ? -13.928 113.352 -19.423 1.00 99.88 96 PHE A CA 1
ATOM 678 C C . PHE A 1 155 ? -13.646 112.110 -20.262 1.00 99.88 96 PHE A C 1
ATOM 679 O O . PHE A 1 155 ? -14.376 111.807 -21.206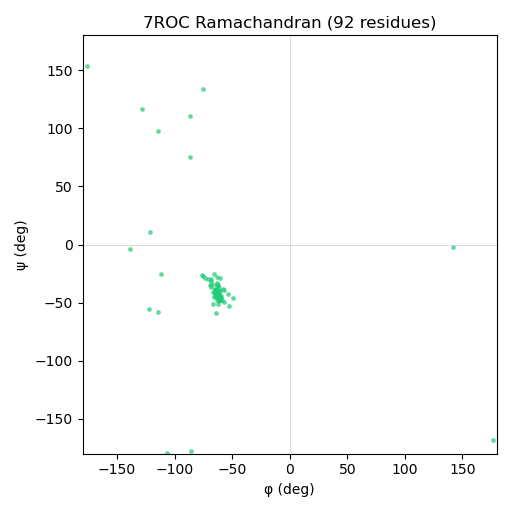 1.00 99.88 96 PHE A O 1
#

Secondary structure (DSSP, 8-state):
--SSS--HHHHHHHHHHHHHHHHHHHHHHHHHHHHHHHH-----SSSHHHHHHHHHHHHHHHHHHHHHHHHHHHHHHHHHHHHHHHHHHHHHH-